Protein AF-A0ABD0NFX9-F1 (afdb_monomer)

Sequence (115 aa):
AACSSLNEYLRGPLGRYLLNVTSAAEQCSRNLCRFRGRCLRKRPDTDTYLHLSPNTHSIERQGNTLKVTGQMGEEELRRIRDEFQCQCYNGYVGDDCGQKDAGNRAALAWTTLLQ

pLDDT: mean 90.48, std 14.73, range [44.53, 98.62]

Radius of gyration: 20.01 Å; Cα contacts (8 Å, |Δi|>4): 147; chains: 1; bounding box: 48×45×58 Å

Foldseek 3Di:
DVVVVVVCCCQPDVVQQVCFQVVLQVQLCVLQQVVFFTKDFPDPPDPDGRGDDPVFWDWDDDDSDTDIDGHDDPVSSVVSVVTIWTDGDQQFDDGRSPDGDPPPPVVVVVVVVVD

Structure (mmCIF, N/CA/C/O backbone):
data_AF-A0ABD0NFX9-F1
#
_entry.id   AF-A0ABD0NFX9-F1
#
loop_
_atom_site.group_PDB
_atom_site.id
_atom_site.type_symbol
_atom_site.label_atom_id
_atom_site.label_alt_id
_atom_site.label_comp_id
_atom_site.label_asym_id
_atom_site.label_entity_id
_atom_site.label_seq_id
_atom_site.pdbx_PDB_ins_code
_atom_site.Cartn_x
_atom_site.Cartn_y
_atom_site.Cartn_z
_atom_site.occupancy
_atom_site.B_iso_or_equiv
_atom_site.auth_seq_id
_atom_site.auth_comp_id
_atom_site.auth_asym_id
_atom_site.auth_atom_id
_atom_site.pdbx_PDB_model_num
ATOM 1 N N . ALA A 1 1 ? -25.508 11.518 20.385 1.00 67.44 1 ALA A N 1
ATOM 2 C CA . ALA A 1 1 ? -25.394 10.101 19.972 1.00 67.44 1 ALA A CA 1
ATOM 3 C C . ALA A 1 1 ? -24.463 9.909 18.766 1.00 67.44 1 ALA A C 1
ATOM 5 O O . ALA A 1 1 ? -23.498 9.168 18.896 1.00 67.44 1 ALA A O 1
ATOM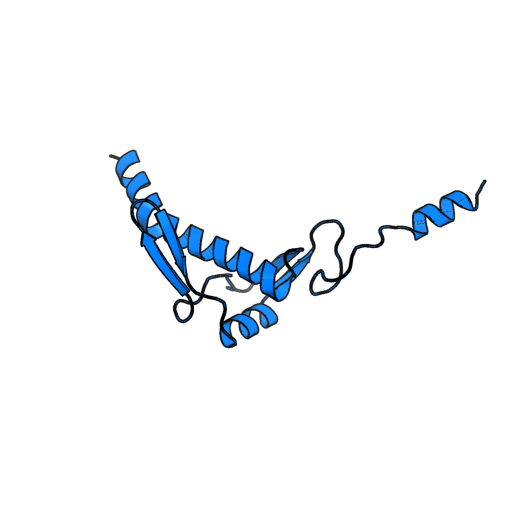 6 N N . ALA A 1 2 ? -24.669 10.609 17.640 1.00 91.38 2 ALA A N 1
ATOM 7 C CA . ALA A 1 2 ? -23.885 10.403 16.411 1.00 91.38 2 ALA A CA 1
ATOM 8 C C . ALA A 1 2 ? -22.356 10.593 16.567 1.00 91.38 2 ALA A C 1
ATOM 10 O O . ALA A 1 2 ? -21.593 9.739 16.129 1.00 91.38 2 ALA A O 1
ATOM 11 N N . CYS A 1 3 ? -21.893 11.649 17.252 1.00 95.06 3 CYS A N 1
ATOM 12 C CA . CYS A 1 3 ? -20.450 11.911 17.394 1.00 95.06 3 CYS A CA 1
ATOM 13 C C . CYS A 1 3 ? -19.697 10.855 18.222 1.00 95.06 3 CYS A C 1
ATOM 15 O O . CYS A 1 3 ? -18.560 10.531 17.896 1.00 95.06 3 CYS A O 1
ATOM 17 N N . SER A 1 4 ? -20.318 10.301 19.272 1.00 94.81 4 SER A N 1
ATOM 18 C CA . SER A 1 4 ? -19.686 9.255 20.094 1.00 94.81 4 SER A CA 1
ATOM 19 C C . SER A 1 4 ? -19.519 7.961 19.301 1.00 94.81 4 SER A C 1
ATOM 21 O O . SER A 1 4 ? -18.430 7.398 19.268 1.00 94.81 4 SER A O 1
ATOM 23 N N . SER A 1 5 ? -20.568 7.554 18.579 1.00 94.94 5 SER A N 1
ATOM 24 C CA . SER A 1 5 ? -20.532 6.377 17.705 1.00 94.94 5 SER A CA 1
ATOM 25 C C . SER A 1 5 ? -19.513 6.536 16.570 1.00 94.94 5 SER A C 1
ATOM 27 O O . SER A 1 5 ? -18.728 5.625 16.313 1.00 94.94 5 SER A O 1
ATOM 29 N N . LEU A 1 6 ? -19.440 7.719 15.947 1.00 95.06 6 LEU A N 1
ATOM 30 C CA . LEU A 1 6 ? -18.411 8.014 14.948 1.00 95.06 6 LEU A CA 1
ATOM 31 C C . LEU A 1 6 ? -16.997 7.939 15.543 1.00 95.06 6 LEU A C 1
ATOM 33 O O . LEU A 1 6 ? -16.102 7.358 14.931 1.00 95.06 6 LEU A O 1
ATOM 37 N N . ASN A 1 7 ? -16.783 8.493 16.738 1.00 93.69 7 ASN A N 1
ATOM 38 C CA . ASN A 1 7 ? -15.489 8.430 17.417 1.00 93.69 7 ASN A CA 1
ATOM 39 C C . ASN A 1 7 ? -15.084 6.982 17.750 1.00 93.69 7 ASN A C 1
ATOM 41 O O . ASN A 1 7 ? -13.921 6.622 17.576 1.00 93.69 7 ASN A O 1
ATOM 45 N N . GLU A 1 8 ? -16.020 6.135 18.176 1.00 92.75 8 GLU A N 1
ATOM 46 C CA . GLU A 1 8 ? -15.771 4.706 18.408 1.00 92.75 8 GLU A CA 1
ATOM 47 C C . GLU A 1 8 ? -15.451 3.959 17.109 1.00 92.75 8 GLU A C 1
ATOM 49 O O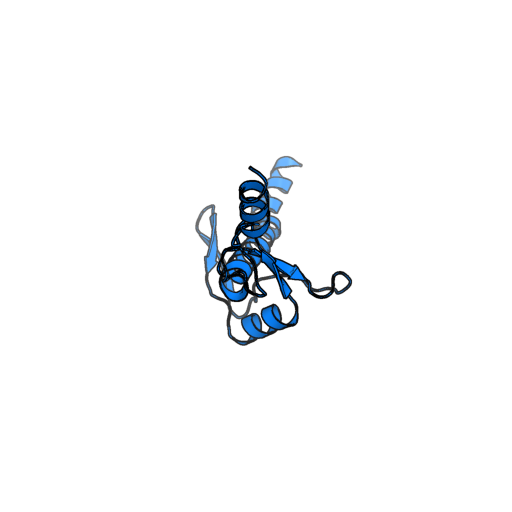 . GLU A 1 8 ? -14.511 3.163 17.077 1.00 92.75 8 GLU A O 1
ATOM 54 N N . TYR A 1 9 ? -16.157 4.260 16.016 1.00 94.56 9 TYR A N 1
ATOM 55 C CA . TYR A 1 9 ? -15.893 3.678 14.699 1.00 94.56 9 TYR A CA 1
ATOM 56 C C . TYR A 1 9 ? -14.502 4.055 14.167 1.00 94.56 9 TYR A C 1
ATOM 58 O O . TYR A 1 9 ? -13.741 3.182 13.736 1.00 94.56 9 TYR A O 1
ATOM 66 N N . LEU A 1 10 ? -14.137 5.338 14.270 1.00 92.69 10 LEU A N 1
ATOM 67 C CA . LEU A 1 10 ? -12.820 5.858 13.894 1.00 92.69 10 LEU A CA 1
ATOM 68 C C . LEU A 1 10 ? -11.708 5.246 14.742 1.00 92.69 10 LEU A C 1
ATOM 70 O O . LEU A 1 10 ? -10.683 4.832 14.208 1.00 92.69 10 LEU A O 1
ATOM 74 N N . ARG A 1 11 ? -11.902 5.155 16.060 1.00 90.50 11 ARG A N 1
ATOM 75 C CA . ARG A 1 11 ? -10.911 4.543 16.951 1.00 90.50 11 ARG A CA 1
ATOM 76 C C . ARG A 1 11 ? -10.828 3.035 16.746 1.00 90.50 11 ARG A C 1
ATOM 78 O O . ARG A 1 11 ? -9.751 2.483 16.938 1.00 90.50 11 ARG A O 1
ATOM 85 N N . GLY A 1 12 ? -11.921 2.368 16.397 1.00 91.50 12 GLY A N 1
ATOM 86 C CA . GLY A 1 12 ? -12.002 0.920 16.249 1.00 91.50 12 GLY A CA 1
ATOM 87 C C . GLY A 1 12 ? -11.733 0.446 14.816 1.00 91.50 12 GLY A C 1
ATOM 88 O O . GLY A 1 12 ? -10.583 0.478 14.369 1.00 91.50 12 GLY A O 1
ATOM 89 N N . PRO A 1 13 ? -12.752 -0.081 14.118 1.00 94.81 13 PRO A N 1
ATOM 90 C CA . PRO A 1 13 ? -12.575 -0.784 12.849 1.00 94.81 13 PRO A CA 1
ATOM 91 C C . PRO A 1 13 ? -12.032 0.107 11.726 1.00 94.81 13 PRO A C 1
ATOM 93 O O . PRO A 1 13 ? -11.130 -0.329 11.012 1.00 94.81 13 PRO A O 1
ATOM 96 N N . LEU A 1 14 ? -12.505 1.353 11.589 1.00 96.12 14 LEU A N 1
ATOM 97 C CA . LEU A 1 14 ? -12.039 2.223 10.507 1.00 96.12 14 LEU A CA 1
ATOM 98 C C . LEU A 1 14 ? -10.577 2.625 10.709 1.00 96.12 14 LEU A C 1
ATOM 100 O O . LEU A 1 14 ? -9.793 2.526 9.773 1.00 96.12 14 LEU A O 1
ATOM 104 N N . GLY A 1 15 ? -10.178 3.006 11.924 1.00 95.56 15 GLY A N 1
ATOM 105 C CA . GLY A 1 15 ? -8.784 3.349 12.218 1.00 95.56 15 GLY A CA 1
ATOM 106 C C . GLY A 1 15 ? -7.822 2.192 11.954 1.00 95.56 15 GLY A C 1
ATOM 107 O O . GLY A 1 15 ? -6.762 2.397 11.366 1.00 95.56 15 GLY A O 1
ATOM 108 N N . ARG A 1 16 ? -8.206 0.962 12.322 1.00 96.94 16 ARG A N 1
ATOM 109 C CA . ARG A 1 16 ? -7.418 -0.243 12.015 1.00 96.94 16 ARG A CA 1
ATOM 110 C C . ARG A 1 16 ? -7.305 -0.487 10.514 1.00 96.94 16 ARG A C 1
ATOM 112 O O . ARG A 1 16 ? -6.218 -0.801 10.042 1.00 96.94 16 ARG A O 1
ATOM 119 N N . TYR A 1 17 ? -8.397 -0.326 9.770 1.00 97.38 17 TYR A N 1
ATOM 120 C CA . TYR A 1 17 ? -8.385 -0.502 8.320 1.00 97.38 17 TYR A CA 1
ATOM 121 C C . TYR A 1 17 ? -7.556 0.574 7.612 1.00 97.38 17 TYR A C 1
ATOM 123 O O . TYR A 1 17 ? -6.744 0.246 6.753 1.00 97.38 17 TYR A O 1
ATOM 131 N N . LEU A 1 18 ? -7.694 1.842 8.012 1.00 97.31 18 LEU A N 1
ATOM 132 C CA . LEU A 1 18 ? -6.879 2.935 7.483 1.00 97.31 18 LEU A CA 1
ATOM 133 C C . LEU A 1 18 ? -5.394 2.661 7.703 1.00 97.31 18 LEU A C 1
ATOM 135 O O . LEU A 1 18 ? -4.610 2.819 6.777 1.00 97.31 18 LEU A O 1
ATOM 139 N N . LEU A 1 19 ? -5.020 2.197 8.896 1.00 97.31 19 LEU A N 1
ATOM 140 C CA . LEU A 1 19 ? -3.635 1.865 9.201 1.00 97.31 19 LEU A CA 1
ATOM 141 C C . LEU A 1 19 ? -3.136 0.633 8.422 1.00 97.31 19 LEU A C 1
ATOM 143 O O . LEU A 1 19 ? -1.995 0.620 7.977 1.00 97.31 19 LEU A O 1
ATOM 147 N N . ASN A 1 20 ? -3.993 -0.368 8.200 1.00 98.06 20 ASN A N 1
ATOM 148 C CA . ASN A 1 20 ? -3.692 -1.505 7.329 1.00 98.06 20 ASN A CA 1
ATOM 149 C C . ASN A 1 20 ? -3.325 -1.020 5.912 1.00 98.06 20 ASN A C 1
ATOM 151 O O . ASN A 1 20 ? -2.217 -1.263 5.434 1.00 98.06 20 ASN A O 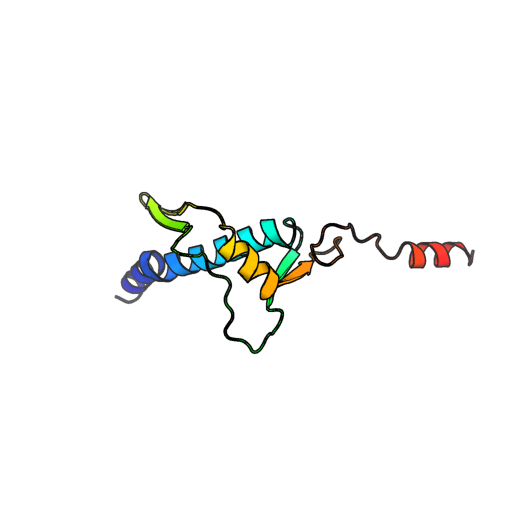1
ATOM 155 N N . VAL A 1 21 ? -4.216 -0.270 5.260 1.00 97.75 21 VAL A N 1
ATOM 156 C CA . VAL A 1 21 ? -4.005 0.135 3.862 1.00 97.75 21 VAL A CA 1
ATOM 157 C C . VAL A 1 21 ? -2.858 1.133 3.696 1.00 97.75 21 VAL A C 1
ATOM 159 O O . VAL A 1 21 ? -2.116 1.050 2.717 1.00 97.75 21 VAL A O 1
ATOM 162 N N . THR A 1 22 ? -2.664 2.063 4.639 1.00 98.25 22 THR A N 1
ATOM 163 C CA . THR A 1 22 ? -1.580 3.053 4.542 1.00 98.25 22 THR A CA 1
ATOM 164 C C . THR A 1 22 ? -0.215 2.417 4.765 1.00 98.25 22 THR A C 1
ATOM 166 O O . T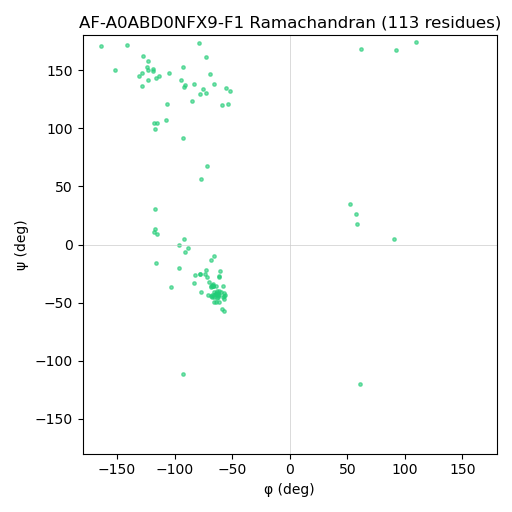HR A 1 22 ? 0.699 2.672 3.981 1.00 98.25 22 THR A O 1
ATOM 169 N N . SER A 1 23 ? -0.073 1.539 5.762 1.00 98.25 23 SER A N 1
ATOM 170 C CA . SER A 1 23 ? 1.179 0.815 5.995 1.00 98.25 23 SER A CA 1
ATOM 171 C C . SER A 1 23 ? 1.491 -0.176 4.871 1.00 98.25 23 SER A C 1
ATOM 173 O O . SER A 1 23 ? 2.656 -0.319 4.501 1.00 98.25 23 SER A O 1
ATOM 175 N N . ALA A 1 24 ? 0.485 -0.820 4.270 1.00 98.19 24 ALA A N 1
ATOM 176 C CA . ALA A 1 24 ? 0.693 -1.669 3.096 1.00 98.19 24 ALA A CA 1
ATOM 177 C C . ALA A 1 24 ? 1.188 -0.859 1.884 1.00 98.19 24 ALA A C 1
ATOM 179 O O . ALA A 1 24 ? 2.130 -1.271 1.203 1.00 98.19 24 ALA A O 1
ATOM 180 N N . ALA A 1 25 ? 0.611 0.325 1.644 1.00 98.38 25 ALA A N 1
ATOM 181 C CA . ALA A 1 25 ? 1.050 1.245 0.593 1.00 98.38 25 ALA A CA 1
ATOM 182 C C . ALA A 1 25 ? 2.489 1.736 0.795 1.00 98.38 25 ALA A C 1
ATOM 184 O O . ALA A 1 25 ? 3.278 1.739 -0.154 1.00 98.38 25 ALA A O 1
ATOM 185 N N . GLU A 1 26 ? 2.847 2.095 2.027 1.00 98.50 26 GLU A N 1
ATOM 186 C CA . GLU A 1 26 ? 4.208 2.489 2.391 1.00 98.50 26 GLU A CA 1
ATOM 187 C C . GLU A 1 26 ? 5.206 1.348 2.151 1.00 98.50 26 GLU A C 1
ATOM 189 O O . GLU A 1 26 ? 6.224 1.538 1.480 1.00 98.50 26 GLU A O 1
ATOM 194 N N . GLN A 1 27 ? 4.901 0.142 2.637 1.00 98.25 27 GLN A N 1
ATOM 195 C CA . GLN A 1 27 ? 5.775 -1.016 2.463 1.00 98.25 27 GLN A CA 1
ATOM 196 C C . GLN A 1 27 ? 5.887 -1.453 0.999 1.00 98.25 27 GLN A C 1
ATOM 198 O O . GLN A 1 27 ? 6.973 -1.831 0.563 1.00 98.25 27 GLN A O 1
ATOM 203 N N . CYS A 1 28 ? 4.824 -1.351 0.204 1.00 98.44 28 CYS A N 1
ATOM 204 C CA . CYS A 1 28 ? 4.914 -1.615 -1.230 1.00 98.44 28 CYS A CA 1
ATOM 205 C C . CYS A 1 28 ? 5.798 -0.579 -1.936 1.00 98.44 28 CYS A C 1
ATOM 207 O O . CYS A 1 28 ? 6.691 -0.944 -2.699 1.00 98.44 28 CYS A O 1
ATOM 209 N N . SER A 1 29 ? 5.622 0.711 -1.622 1.00 98.62 29 SER A N 1
ATOM 210 C CA . SER A 1 29 ? 6.487 1.776 -2.143 1.00 98.62 29 SER A CA 1
ATOM 211 C C . SER A 1 29 ? 7.955 1.518 -1.801 1.00 98.62 29 SER A C 1
ATOM 213 O O . SER A 1 29 ? 8.813 1.625 -2.677 1.00 98.62 29 SER A O 1
ATOM 215 N N . ARG A 1 30 ? 8.250 1.102 -0.563 1.00 98.19 30 ARG A N 1
ATOM 216 C CA . ARG A 1 30 ? 9.596 0.713 -0.120 1.00 98.19 30 ARG A CA 1
ATOM 217 C C . ARG A 1 30 ? 10.175 -0.434 -0.942 1.00 98.19 30 ARG A C 1
ATOM 219 O O . ARG A 1 30 ? 11.289 -0.316 -1.447 1.00 98.19 30 ARG A O 1
ATOM 226 N N . ASN A 1 31 ? 9.445 -1.546 -1.010 1.00 97.88 31 ASN A N 1
ATOM 227 C CA . ASN A 1 31 ? 9.962 -2.826 -1.491 1.00 97.88 31 ASN A CA 1
ATOM 228 C C . ASN A 1 31 ? 9.942 -2.954 -3.018 1.00 97.88 31 ASN A C 1
ATOM 230 O O . ASN A 1 31 ? 10.822 -3.608 -3.573 1.00 97.88 31 ASN A O 1
ATOM 234 N N . LEU A 1 32 ? 8.960 -2.346 -3.691 1.00 98.12 32 LEU A N 1
ATOM 235 C CA . LEU A 1 32 ? 8.787 -2.445 -5.142 1.00 98.12 32 LEU A CA 1
ATOM 236 C C . LEU A 1 32 ? 9.257 -1.184 -5.874 1.00 98.12 32 LEU A C 1
ATOM 238 O O . LEU A 1 32 ? 9.834 -1.292 -6.946 1.00 98.12 32 LEU A O 1
ATOM 242 N N . CYS A 1 33 ? 9.045 -0.004 -5.283 1.00 98.56 33 CYS A N 1
ATOM 243 C CA . CYS A 1 33 ? 9.267 1.284 -5.953 1.00 98.56 33 CYS A CA 1
ATOM 244 C C . CYS A 1 33 ? 10.361 2.143 -5.304 1.00 98.56 33 CYS A C 1
ATOM 246 O O . CYS A 1 33 ? 10.438 3.345 -5.563 1.00 98.56 33 CYS A O 1
ATOM 248 N N . ARG A 1 34 ? 11.172 1.564 -4.405 1.00 98.12 34 ARG A N 1
ATOM 249 C CA . ARG A 1 34 ? 12.324 2.201 -3.735 1.00 98.12 34 ARG A CA 1
ATOM 250 C C . ARG A 1 34 ? 12.004 3.542 -3.055 1.00 98.12 34 ARG A C 1
ATOM 252 O O . ARG A 1 34 ? 12.837 4.447 -3.068 1.00 98.12 34 ARG A O 1
ATOM 259 N N . PHE A 1 35 ? 10.800 3.688 -2.499 1.00 98.31 35 PHE A N 1
ATOM 260 C CA . PHE A 1 35 ? 10.250 4.944 -1.955 1.00 98.31 35 PHE A CA 1
ATOM 261 C C . PHE A 1 35 ? 10.157 6.109 -2.958 1.00 98.31 35 PHE A C 1
ATOM 263 O O . PHE A 1 35 ? 10.025 7.273 -2.582 1.00 98.31 35 PHE A O 1
ATOM 270 N N . ARG A 1 36 ? 10.226 5.808 -4.253 1.00 98.62 36 ARG A N 1
ATOM 271 C CA . ARG A 1 36 ? 10.266 6.769 -5.365 1.00 98.62 36 ARG A CA 1
ATOM 272 C C . ARG A 1 36 ? 9.073 6.629 -6.303 1.00 98.62 36 ARG A C 1
ATOM 274 O O . ARG A 1 36 ? 9.046 7.232 -7.370 1.00 98.62 36 ARG A O 1
ATOM 281 N N . GLY A 1 37 ? 8.076 5.855 -5.898 1.00 98.44 37 GLY A N 1
ATOM 282 C CA . GLY A 1 37 ? 6.824 5.688 -6.613 1.00 98.44 37 GLY A CA 1
ATOM 283 C C . GLY A 1 37 ? 5.752 5.079 -5.727 1.00 98.44 37 GLY A C 1
ATOM 284 O O . GLY A 1 37 ? 6.024 4.616 -4.616 1.00 98.44 37 GLY A O 1
ATOM 285 N N . ARG A 1 38 ? 4.524 5.074 -6.236 1.00 98.19 38 ARG A N 1
ATOM 286 C CA . ARG A 1 38 ? 3.383 4.395 -5.618 1.00 98.19 38 ARG A CA 1
ATOM 287 C C . ARG A 1 38 ? 3.055 3.116 -6.376 1.00 98.19 38 ARG A C 1
ATOM 289 O O . ARG A 1 38 ? 3.212 3.063 -7.592 1.00 98.19 38 ARG A O 1
ATOM 296 N N . CYS A 1 39 ? 2.568 2.111 -5.661 1.00 98.25 39 CYS A N 1
ATOM 297 C CA . CYS A 1 39 ? 2.109 0.874 -6.276 1.00 98.25 39 CYS A CA 1
ATOM 298 C C . CYS A 1 39 ? 0.719 1.059 -6.893 1.00 98.25 39 CYS A C 1
ATOM 300 O O . CYS A 1 39 ? -0.205 1.539 -6.238 1.00 98.25 39 CYS A O 1
ATOM 302 N N . LEU A 1 40 ? 0.579 0.656 -8.151 1.00 96.81 40 LEU A N 1
ATOM 303 C CA . LEU A 1 40 ? -0.665 0.621 -8.910 1.00 96.81 40 LEU A CA 1
ATOM 304 C C . LEU A 1 40 ? -0.979 -0.834 -9.260 1.00 96.81 40 LEU A C 1
ATOM 306 O O . LEU A 1 40 ? -0.068 -1.598 -9.570 1.00 96.81 40 LEU A O 1
ATOM 310 N N . ARG A 1 41 ? -2.258 -1.221 -9.251 1.00 97.31 41 ARG A N 1
ATOM 311 C CA . ARG A 1 41 ? -2.676 -2.516 -9.804 1.00 97.31 41 ARG A CA 1
ATOM 312 C C . ARG A 1 41 ? -2.217 -2.634 -11.257 1.00 97.31 41 ARG A C 1
ATOM 314 O O . ARG A 1 41 ? -2.457 -1.717 -12.040 1.00 97.31 41 ARG A O 1
ATOM 321 N N . LYS A 1 42 ? -1.642 -3.778 -11.635 1.00 96.75 42 LYS A N 1
ATOM 322 C CA . LYS A 1 42 ? -1.357 -4.080 -13.050 1.00 96.75 42 LYS A CA 1
ATOM 323 C C . LYS A 1 42 ? -2.633 -4.249 -13.867 1.00 96.75 42 LYS A C 1
ATOM 325 O O . LYS A 1 42 ? -2.678 -3.878 -15.033 1.00 96.75 42 LYS A O 1
ATOM 330 N N . ARG A 1 43 ? -3.670 -4.825 -13.253 1.00 96.06 43 ARG A N 1
ATOM 331 C CA . ARG A 1 43 ? -4.995 -5.008 -13.855 1.00 96.06 43 ARG A CA 1
ATOM 332 C C . ARG A 1 43 ? -6.009 -4.168 -13.072 1.00 96.06 43 ARG A C 1
ATOM 334 O O . ARG A 1 43 ? -6.346 -4.536 -11.950 1.00 96.06 43 ARG A O 1
ATOM 341 N N . PRO A 1 44 ? -6.466 -3.024 -13.607 1.00 91.50 44 PRO A N 1
ATO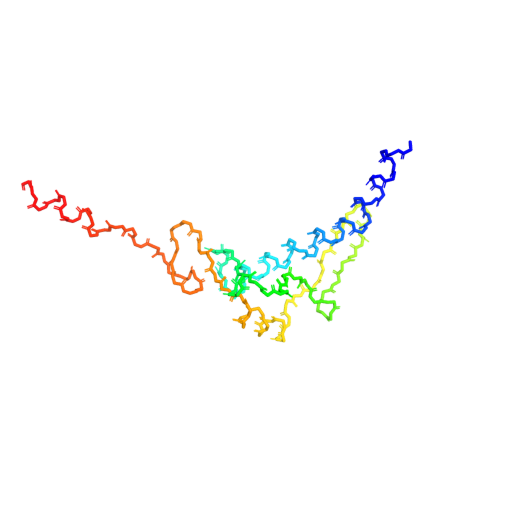M 342 C CA . PRO A 1 44 ? -7.383 -2.133 -12.892 1.00 91.50 44 PRO A CA 1
ATOM 343 C C . PRO A 1 44 ? -8.734 -2.770 -12.546 1.00 91.50 44 PRO A C 1
ATOM 345 O O . PRO A 1 44 ? -9.332 -2.399 -11.537 1.00 91.50 44 PRO A O 1
ATOM 348 N N . ASP A 1 45 ? -9.176 -3.743 -13.344 1.00 92.88 45 ASP A N 1
ATOM 349 C CA . ASP A 1 45 ? -10.504 -4.360 -13.232 1.00 92.88 45 ASP A CA 1
ATOM 350 C C . ASP A 1 45 ? -10.535 -5.606 -12.330 1.00 92.88 45 ASP A C 1
ATOM 352 O O . ASP A 1 45 ? -11.566 -6.266 -12.222 1.00 92.88 45 ASP A O 1
ATOM 356 N N . THR A 1 46 ? -9.421 -5.961 -11.674 1.00 92.88 46 THR A N 1
ATOM 357 C CA . THR A 1 46 ? -9.380 -7.097 -10.738 1.00 92.88 46 THR A CA 1
ATOM 358 C C . THR A 1 46 ? -9.650 -6.672 -9.302 1.00 92.88 46 THR A C 1
ATOM 360 O O . THR A 1 46 ? -9.316 -5.557 -8.886 1.00 92.88 46 THR A O 1
ATOM 363 N N . ASP A 1 47 ? -10.183 -7.606 -8.514 1.00 92.94 47 ASP A N 1
ATOM 364 C CA . ASP A 1 47 ? -10.432 -7.454 -7.076 1.00 92.94 47 ASP A CA 1
ATOM 365 C C . ASP A 1 47 ? -9.138 -7.605 -6.251 1.00 92.94 47 ASP A C 1
ATOM 367 O O . ASP A 1 47 ? -8.968 -8.479 -5.404 1.00 92.94 47 ASP A O 1
ATOM 371 N N . THR A 1 48 ? -8.158 -6.772 -6.583 1.00 93.88 48 THR A N 1
ATOM 372 C CA . THR A 1 48 ? -6.825 -6.768 -5.990 1.00 93.88 48 THR A CA 1
ATOM 373 C C . THR A 1 48 ? -6.690 -5.557 -5.075 1.00 93.88 48 THR A C 1
ATOM 375 O O . THR A 1 48 ? -6.764 -4.418 -5.532 1.00 93.88 48 THR A O 1
ATOM 378 N N . TYR A 1 49 ? -6.414 -5.775 -3.792 1.00 93.81 49 TY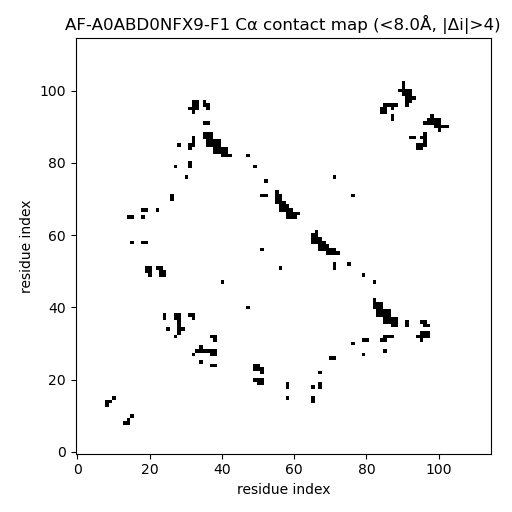R A N 1
ATOM 379 C CA . TYR A 1 49 ? -6.179 -4.689 -2.840 1.00 93.81 49 TYR A CA 1
ATOM 380 C C . TYR A 1 49 ? -4.822 -4.816 -2.177 1.00 93.81 49 TYR A C 1
ATOM 382 O O . TYR A 1 49 ? -4.301 -5.911 -1.974 1.00 93.81 49 TYR A O 1
ATOM 390 N N . LEU A 1 50 ? -4.266 -3.661 -1.824 1.00 95.56 50 LEU A N 1
ATOM 391 C CA . LEU A 1 50 ? -3.008 -3.576 -1.111 1.00 95.56 50 LEU A CA 1
ATOM 392 C C . LEU A 1 50 ? -3.286 -3.511 0.392 1.00 95.56 50 LEU A C 1
ATOM 394 O O . LEU A 1 50 ? -3.513 -2.436 0.947 1.00 95.56 50 LEU A O 1
ATOM 398 N N . HIS A 1 51 ? -3.315 -4.682 1.022 1.00 96.38 51 HIS A N 1
ATOM 399 C CA . HIS A 1 51 ? -3.508 -4.871 2.460 1.00 96.38 51 HIS A CA 1
ATOM 400 C C . HIS A 1 51 ? -2.283 -5.569 3.054 1.00 96.38 51 HIS A C 1
ATOM 402 O O . HIS A 1 51 ? -1.628 -6.351 2.370 1.00 96.38 51 HIS A O 1
ATOM 408 N N . LEU A 1 52 ? -2.006 -5.309 4.328 1.00 96.94 52 LEU A N 1
ATOM 409 C CA . LEU A 1 52 ? -1.064 -6.075 5.131 1.00 96.94 52 LEU A CA 1
ATOM 410 C C . LEU A 1 52 ? -1.585 -7.496 5.326 1.00 96.94 52 LEU A C 1
ATOM 412 O O . LEU A 1 52 ? -2.764 -7.700 5.641 1.00 96.94 52 LEU A O 1
ATOM 416 N N . SER A 1 53 ? -0.692 -8.473 5.219 1.00 96.12 53 SER A N 1
ATOM 417 C CA . SER A 1 53 ? -1.015 -9.849 5.580 1.00 96.12 53 SER A CA 1
ATOM 418 C C . SER A 1 53 ? -1.111 -10.024 7.107 1.00 96.12 53 SER A C 1
ATOM 420 O O . SER A 1 53 ? -0.179 -9.649 7.825 1.00 96.12 53 SER A O 1
ATOM 422 N N . PRO A 1 54 ? -2.186 -10.647 7.631 1.00 95.50 54 PRO A N 1
ATOM 423 C CA . PRO A 1 54 ? -2.319 -10.943 9.060 1.00 95.50 54 PRO A CA 1
ATOM 424 C C . PRO A 1 54 ? -1.322 -12.007 9.548 1.00 95.50 54 PRO A C 1
ATOM 426 O O . PRO A 1 54 ? -1.146 -12.170 10.751 1.00 95.50 54 PRO A O 1
ATOM 429 N N . ASN A 1 55 ? -0.661 -12.726 8.633 1.00 96.00 55 ASN A N 1
ATOM 430 C CA . ASN A 1 55 ? 0.359 -13.720 8.978 1.00 96.00 55 ASN A CA 1
ATOM 431 C C . ASN A 1 55 ? 1.705 -13.071 9.330 1.00 96.00 55 ASN A C 1
ATOM 433 O O . ASN A 1 55 ? 2.519 -13.670 10.027 1.00 96.00 55 ASN A O 1
ATOM 437 N N . THR A 1 56 ? 1.960 -11.868 8.811 1.00 97.50 56 THR A N 1
ATOM 438 C CA . THR A 1 56 ? 3.249 -11.167 8.917 1.00 97.50 56 THR A CA 1
ATOM 439 C C . THR A 1 56 ? 3.149 -9.866 9.705 1.00 97.50 56 THR A C 1
ATOM 441 O O . THR A 1 56 ? 4.177 -9.349 10.143 1.00 97.50 56 THR A O 1
ATOM 444 N N . HIS A 1 57 ? 1.933 -9.351 9.913 1.00 98.00 57 HIS A N 1
ATOM 445 C CA . HIS A 1 57 ? 1.683 -8.081 10.583 1.00 98.00 57 HIS A CA 1
ATOM 446 C C . HIS A 1 57 ? 0.672 -8.202 11.719 1.00 98.00 57 HIS A C 1
ATOM 448 O O . HIS A 1 57 ? -0.300 -8.950 11.638 1.00 98.00 57 HIS A O 1
ATOM 454 N N . SER A 1 58 ? 0.862 -7.372 12.743 1.00 97.31 58 SER A N 1
ATOM 455 C CA . SER A 1 58 ? -0.116 -7.145 13.807 1.00 97.31 58 SER A CA 1
ATOM 456 C C . SER A 1 58 ? -0.459 -5.660 13.891 1.00 97.31 58 SER A C 1
ATOM 458 O O . SER A 1 58 ? 0.412 -4.801 13.731 1.00 97.31 58 SER A O 1
ATOM 460 N N . ILE A 1 59 ? -1.735 -5.350 14.136 1.00 96.88 59 ILE A N 1
ATOM 461 C CA . ILE A 1 59 ? -2.215 -3.987 14.389 1.00 96.88 59 ILE A CA 1
ATOM 462 C C . ILE A 1 59 ? -2.797 -3.930 15.795 1.00 96.88 59 ILE A C 1
ATOM 464 O O . ILE A 1 59 ? -3.924 -4.367 16.046 1.00 96.88 59 ILE A O 1
ATOM 468 N N . GLU A 1 60 ? -2.045 -3.330 16.707 1.00 95.00 60 GLU A N 1
ATOM 469 C CA . GLU A 1 60 ? -2.364 -3.321 18.130 1.00 95.00 60 GLU A CA 1
ATOM 470 C C . GLU A 1 60 ? -2.581 -1.910 18.653 1.00 95.00 60 GLU A C 1
ATOM 472 O O . GLU A 1 60 ? -1.998 -0.930 18.183 1.00 95.00 60 GLU A O 1
ATOM 477 N N . ARG A 1 61 ? -3.443 -1.801 19.664 1.00 91.94 61 ARG A N 1
ATOM 478 C CA . ARG A 1 61 ? -3.634 -0.552 20.390 1.00 91.94 61 ARG A CA 1
ATOM 479 C C . ARG A 1 61 ? -2.583 -0.445 21.487 1.00 91.94 61 ARG A C 1
ATOM 481 O O . ARG A 1 61 ? -2.536 -1.286 22.376 1.00 91.94 61 ARG A O 1
ATOM 488 N N . GLN A 1 62 ? -1.819 0.638 21.463 1.00 90.88 62 GLN A N 1
ATOM 489 C CA . GLN A 1 62 ? -0.893 1.023 22.523 1.00 90.88 62 GLN A CA 1
ATOM 490 C C . GLN A 1 62 ? -1.364 2.360 23.103 1.00 90.88 62 GLN A C 1
ATOM 492 O O . GLN A 1 62 ? -1.188 3.423 22.506 1.00 90.88 62 GLN A O 1
ATOM 497 N N . GLY A 1 63 ? -2.061 2.293 24.241 1.00 87.69 63 GLY A N 1
ATOM 498 C CA . GLY A 1 63 ? -2.754 3.445 24.821 1.00 87.69 63 GLY A CA 1
ATOM 499 C C . GLY A 1 63 ? -3.825 3.995 23.874 1.00 87.69 63 GLY A C 1
ATOM 500 O O . GLY A 1 63 ? -4.749 3.285 23.477 1.00 87.69 63 GLY A O 1
ATOM 501 N N . ASN A 1 64 ? -3.690 5.261 23.476 1.00 85.00 64 ASN A N 1
ATOM 502 C CA . ASN A 1 64 ? -4.625 5.911 22.553 1.00 85.00 64 ASN A CA 1
ATOM 503 C C . ASN A 1 64 ? -4.267 5.743 21.068 1.00 85.00 64 ASN A C 1
ATOM 505 O O . ASN A 1 64 ? -5.055 6.158 20.218 1.00 85.00 64 ASN A O 1
ATOM 509 N N . THR A 1 65 ? -3.144 5.099 20.743 1.00 89.19 65 THR A N 1
ATOM 510 C CA . THR A 1 65 ? -2.615 5.027 19.374 1.00 89.19 65 THR A CA 1
ATOM 511 C C . THR A 1 65 ? -2.670 3.597 18.841 1.00 89.19 65 THR A C 1
ATOM 513 O O . THR A 1 65 ? -2.510 2.636 19.593 1.00 89.19 65 THR A O 1
ATOM 516 N N . LEU A 1 66 ? -2.923 3.440 17.542 1.00 94.38 66 LEU A N 1
ATOM 517 C CA . LEU A 1 66 ? -2.772 2.162 16.845 1.00 94.38 66 LEU A CA 1
ATOM 518 C C . LEU A 1 66 ? -1.354 2.064 16.283 1.00 94.38 66 LEU A C 1
ATOM 520 O O . LEU A 1 66 ? -0.844 3.037 15.729 1.00 94.38 66 LEU A O 1
ATOM 524 N N . LYS A 1 67 ? -0.728 0.898 16.416 1.00 95.38 67 LYS A N 1
ATOM 525 C CA . LYS A 1 67 ? 0.623 0.634 15.926 1.00 95.38 67 LYS A CA 1
ATOM 526 C C . LYS A 1 67 ? 0.629 -0.629 15.079 1.00 95.38 67 LYS A C 1
ATOM 528 O O . LYS A 1 67 ? 0.039 -1.631 15.472 1.00 95.38 67 LYS A O 1
ATOM 533 N N . VAL A 1 68 ? 1.324 -0.566 13.946 1.00 97.50 68 VAL A N 1
ATOM 534 C CA . VAL A 1 68 ? 1.647 -1.742 13.135 1.00 97.50 68 VAL A CA 1
ATOM 535 C C . VAL A 1 68 ? 3.001 -2.289 13.564 1.00 97.50 68 VAL A C 1
ATOM 537 O O . VAL A 1 68 ? 3.956 -1.531 13.749 1.00 97.50 68 VAL A O 1
ATOM 540 N N . THR A 1 69 ? 3.087 -3.603 13.703 1.00 97.12 69 THR A N 1
ATOM 541 C CA . THR A 1 69 ? 4.344 -4.351 13.781 1.00 97.12 69 THR A CA 1
ATOM 542 C C . THR A 1 69 ? 4.369 -5.398 12.674 1.00 97.12 69 THR A C 1
ATOM 544 O O . THR A 1 69 ? 3.320 -5.780 12.157 1.00 97.12 69 THR A O 1
ATOM 547 N N . GLY A 1 70 ? 5.566 -5.845 12.297 1.00 96.25 70 GLY A N 1
ATOM 548 C CA . GLY A 1 70 ? 5.752 -6.786 11.195 1.00 96.25 70 GLY A CA 1
ATOM 549 C C . GLY A 1 70 ? 6.411 -6.162 9.971 1.00 96.25 70 GLY A C 1
ATOM 550 O O . GLY A 1 70 ? 6.711 -4.967 9.941 1.00 96.25 70 GLY A O 1
ATOM 551 N N . GLN A 1 71 ? 6.696 -7.013 8.995 1.00 96.00 71 GLN A N 1
ATOM 552 C CA . GLN A 1 71 ? 7.284 -6.648 7.709 1.00 96.00 71 GLN A CA 1
ATOM 553 C C . GLN A 1 71 ? 6.832 -7.668 6.664 1.00 96.00 71 GLN A C 1
ATOM 555 O O . GLN A 1 71 ? 6.608 -8.832 7.002 1.00 96.00 71 GLN A O 1
ATOM 560 N N . MET A 1 72 ? 6.720 -7.239 5.406 1.00 95.75 72 MET A N 1
ATOM 561 C CA . MET A 1 72 ? 6.326 -8.118 4.302 1.00 95.75 72 MET A CA 1
ATOM 562 C C . MET A 1 72 ? 7.206 -9.372 4.222 1.00 95.75 72 MET A C 1
ATOM 564 O O . MET A 1 72 ? 8.422 -9.285 4.049 1.00 95.75 72 MET A O 1
ATOM 568 N N . GLY A 1 73 ? 6.570 -10.539 4.331 1.00 95.94 73 GLY A N 1
ATOM 569 C CA . GLY A 1 73 ? 7.220 -11.835 4.135 1.00 95.94 73 GLY A CA 1
ATOM 570 C C . GLY A 1 73 ? 7.395 -12.176 2.653 1.00 95.94 73 GLY A C 1
ATOM 571 O O . GLY A 1 73 ? 6.860 -11.502 1.778 1.00 95.94 73 GLY A O 1
ATOM 572 N N . GLU A 1 74 ? 8.102 -13.266 2.357 1.00 95.88 74 GLU A N 1
ATOM 573 C CA . GLU A 1 74 ? 8.405 -13.686 0.977 1.00 95.88 74 GLU A CA 1
ATOM 574 C C . GLU A 1 74 ? 7.161 -13.892 0.099 1.00 95.88 74 GLU A C 1
ATOM 576 O O . GLU A 1 74 ? 7.142 -13.479 -1.058 1.00 95.88 74 GLU A O 1
ATOM 581 N N . GLU A 1 75 ? 6.106 -14.508 0.635 1.00 94.81 75 GLU A N 1
ATOM 582 C CA . GLU A 1 75 ? 4.855 -14.733 -0.102 1.00 94.81 75 GLU A CA 1
ATOM 583 C C . GLU A 1 75 ? 4.149 -13.413 -0.439 1.00 94.81 75 GLU A C 1
ATOM 585 O O . GLU A 1 75 ? 3.725 -13.194 -1.573 1.00 94.81 75 GLU A O 1
ATOM 590 N N . GLU A 1 76 ? 4.093 -12.498 0.529 1.00 95.19 76 GLU A N 1
ATOM 591 C CA . GLU A 1 76 ? 3.515 -11.165 0.361 1.00 95.19 76 GLU A CA 1
ATOM 592 C C . GLU A 1 76 ? 4.318 -10.353 -0.664 1.00 95.19 76 GLU A C 1
ATOM 594 O O . GLU A 1 76 ? 3.738 -9.754 -1.569 1.00 95.19 76 GLU A O 1
ATOM 599 N N . LEU A 1 77 ? 5.654 -10.421 -0.603 1.00 96.94 77 LEU A N 1
ATOM 600 C CA . LEU A 1 77 ? 6.551 -9.805 -1.582 1.00 96.94 77 LEU A CA 1
ATOM 601 C C . LEU A 1 77 ? 6.355 -10.366 -2.997 1.00 96.94 77 LEU A C 1
ATOM 603 O O . LEU A 1 77 ? 6.393 -9.607 -3.966 1.00 96.94 77 LEU A O 1
ATOM 607 N N . ARG A 1 78 ? 6.152 -11.680 -3.145 1.00 96.75 78 ARG A N 1
ATOM 608 C CA . ARG A 1 78 ? 5.837 -12.294 -4.447 1.00 96.75 78 ARG A CA 1
ATOM 609 C C . ARG A 1 78 ? 4.503 -11.786 -4.975 1.00 96.75 78 ARG A C 1
ATOM 611 O O . ARG A 1 78 ? 4.457 -11.272 -6.088 1.00 96.75 78 ARG A O 1
ATOM 618 N N . ARG A 1 79 ? 3.457 -11.814 -4.147 1.00 95.38 79 ARG A N 1
ATOM 619 C CA . ARG A 1 79 ? 2.126 -11.339 -4.533 1.00 95.38 79 ARG A CA 1
ATOM 620 C C . ARG A 1 79 ? 2.142 -9.881 -4.989 1.00 95.38 79 ARG A C 1
ATOM 622 O O . ARG A 1 79 ? 1.594 -9.577 -6.047 1.00 95.38 79 ARG A O 1
ATOM 629 N N . ILE A 1 80 ? 2.799 -8.979 -4.250 1.00 95.81 80 ILE A N 1
ATOM 630 C CA . ILE A 1 80 ? 2.849 -7.570 -4.672 1.00 95.81 80 ILE A CA 1
ATOM 631 C C . ILE A 1 80 ? 3.605 -7.391 -5.995 1.00 95.81 80 ILE A C 1
ATOM 633 O O . ILE A 1 80 ? 3.193 -6.572 -6.81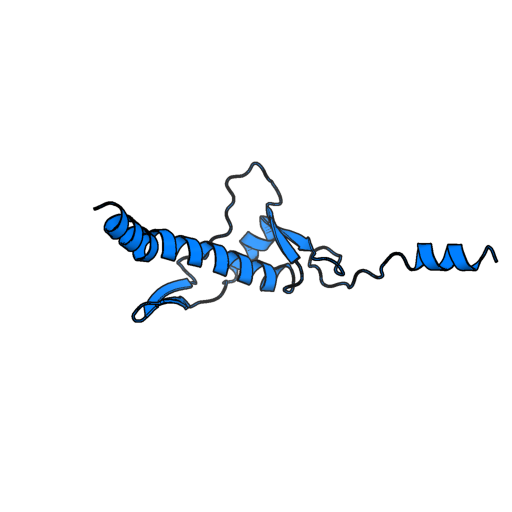0 1.00 95.81 80 ILE A O 1
ATOM 637 N N . ARG A 1 81 ? 4.670 -8.169 -6.248 1.00 96.88 81 ARG A N 1
ATOM 638 C CA . ARG A 1 81 ? 5.408 -8.127 -7.525 1.00 96.88 81 ARG A CA 1
ATOM 639 C C . ARG A 1 81 ? 4.561 -8.633 -8.685 1.00 96.88 81 ARG A C 1
ATOM 641 O O . ARG A 1 81 ? 4.693 -8.119 -9.795 1.00 96.88 81 ARG A O 1
ATOM 648 N N . ASP A 1 82 ? 3.698 -9.611 -8.443 1.00 96.75 82 ASP A N 1
ATOM 649 C CA . ASP A 1 82 ? 2.844 -10.193 -9.475 1.00 96.75 82 ASP A CA 1
ATOM 650 C C . ASP A 1 82 ? 1.656 -9.284 -9.806 1.00 96.75 82 ASP A C 1
ATOM 652 O O . ASP A 1 82 ? 1.354 -9.078 -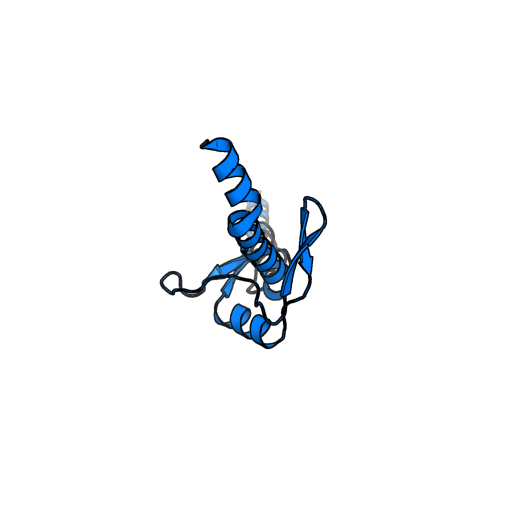10.984 1.00 96.75 82 ASP A O 1
ATOM 656 N N . GLU A 1 83 ? 1.037 -8.676 -8.793 1.00 97.00 83 GLU A N 1
ATOM 657 C CA . GLU A 1 83 ? -0.236 -7.957 -8.917 1.00 97.00 83 GLU A CA 1
ATOM 658 C C . GLU A 1 83 ? -0.093 -6.432 -9.100 1.00 97.00 83 GLU A C 1
ATOM 660 O O . GLU A 1 83 ? -1.012 -5.787 -9.622 1.00 97.00 83 GLU A O 1
ATOM 665 N N . PHE A 1 84 ? 1.051 -5.844 -8.726 1.00 98.12 84 PHE A N 1
ATOM 666 C CA . PHE A 1 84 ? 1.276 -4.394 -8.752 1.00 98.12 84 PHE A CA 1
ATOM 667 C C . PHE A 1 84 ? 2.497 -3.985 -9.585 1.00 98.12 84 PHE A C 1
ATOM 669 O O . PHE A 1 84 ? 3.455 -4.734 -9.756 1.00 98.12 84 PHE A O 1
ATOM 676 N N . GLN A 1 85 ? 2.453 -2.764 -10.109 1.00 98.06 85 GLN A N 1
ATOM 677 C CA . GLN A 1 85 ? 3.550 -2.082 -10.795 1.00 98.06 85 GLN A CA 1
ATOM 678 C C . GLN A 1 85 ? 3.782 -0.705 -10.177 1.00 98.06 85 GLN A C 1
ATOM 680 O O . GLN A 1 85 ? 2.900 -0.157 -9.511 1.00 98.06 85 GLN A O 1
ATOM 685 N N . CYS A 1 86 ? 4.945 -0.113 -10.426 1.00 98.56 86 CYS A N 1
ATOM 686 C CA . CYS A 1 86 ? 5.230 1.227 -9.944 1.00 98.56 86 CYS A CA 1
ATOM 687 C C . CYS A 1 86 ? 4.669 2.309 -10.867 1.00 98.56 86 CYS A C 1
ATOM 689 O O . CYS A 1 86 ? 4.792 2.257 -12.088 1.00 98.56 86 CYS A O 1
ATOM 691 N N . GLN A 1 87 ? 4.100 3.339 -10.252 1.00 98.19 87 GLN A N 1
ATOM 692 C CA . GLN A 1 87 ? 3.956 4.658 -10.843 1.00 98.19 87 GLN A CA 1
ATOM 693 C C . GLN A 1 87 ? 4.943 5.590 -10.145 1.00 98.19 87 GLN A C 1
ATOM 695 O O . GLN A 1 87 ? 4.752 5.945 -8.978 1.00 98.19 87 GLN A O 1
ATOM 700 N N . CYS A 1 88 ? 6.006 5.960 -10.851 1.00 98.56 88 CYS A N 1
ATOM 701 C CA . CYS A 1 88 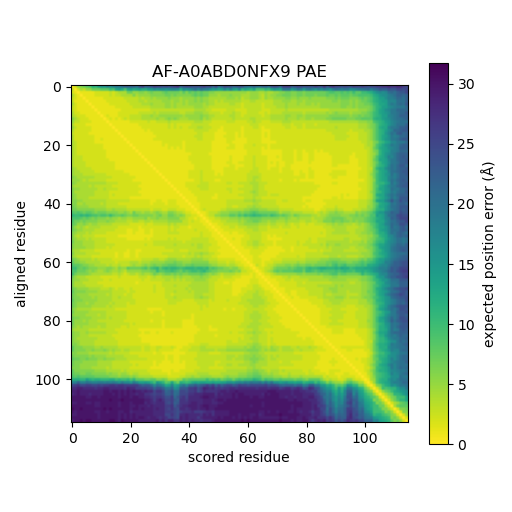? 7.078 6.761 -10.280 1.00 98.56 88 CYS A CA 1
ATOM 702 C C . CYS A 1 88 ? 6.641 8.193 -9.974 1.00 98.56 88 CYS A C 1
ATOM 704 O O . CYS A 1 88 ? 5.802 8.779 -10.661 1.00 98.56 88 CYS A O 1
ATOM 706 N N . TYR A 1 89 ? 7.212 8.746 -8.907 1.00 97.88 89 TYR A N 1
ATOM 707 C CA . TYR A 1 89 ? 7.126 10.166 -8.606 1.00 97.88 89 TYR A CA 1
ATOM 708 C C . TYR A 1 89 ? 8.011 10.961 -9.569 1.00 97.88 89 TYR A C 1
ATOM 710 O O . TYR A 1 89 ? 8.933 10.423 -10.184 1.00 97.88 89 TYR A O 1
ATOM 718 N N . ASN A 1 90 ? 7.744 12.262 -9.669 1.00 96.50 90 ASN A N 1
ATOM 719 C CA . ASN A 1 90 ? 8.495 13.164 -10.538 1.00 96.50 90 ASN A CA 1
ATOM 720 C C . ASN A 1 90 ? 10.007 13.054 -10.287 1.00 96.50 90 ASN A C 1
ATOM 722 O O . ASN A 1 90 ? 10.461 13.108 -9.142 1.00 96.50 90 ASN A O 1
ATOM 726 N N . GLY A 1 91 ? 10.778 12.924 -11.368 1.00 95.94 91 GLY A N 1
ATOM 727 C CA . GLY A 1 91 ? 12.232 12.778 -11.307 1.00 95.94 91 GLY A CA 1
ATOM 728 C C . GLY A 1 91 ? 12.734 11.334 -11.233 1.00 95.94 91 GLY A C 1
ATOM 729 O O . GLY A 1 91 ? 13.946 11.143 -11.116 1.00 95.94 91 GLY A O 1
ATOM 730 N N . TYR A 1 92 ? 11.854 10.330 -11.318 1.00 97.81 92 TYR A N 1
ATOM 731 C CA . TYR A 1 92 ? 12.228 8.914 -11.336 1.00 97.81 92 TYR A CA 1
ATOM 732 C C . TYR A 1 92 ? 11.551 8.146 -12.470 1.00 97.81 92 TYR A C 1
ATOM 734 O O . TYR A 1 92 ? 10.403 8.418 -12.815 1.00 97.81 92 TYR A O 1
ATOM 742 N N . VAL A 1 93 ? 12.266 7.169 -13.028 1.00 97.50 93 VAL A N 1
ATOM 743 C CA . VAL A 1 93 ? 11.810 6.315 -14.137 1.00 97.50 93 VAL A CA 1
ATOM 744 C C . VAL A 1 93 ? 12.279 4.866 -13.957 1.00 97.50 93 VAL A C 1
ATOM 746 O O . VAL A 1 93 ? 13.091 4.560 -13.076 1.00 97.50 93 VAL A O 1
ATOM 749 N N . GLY A 1 94 ? 11.770 3.981 -14.817 1.00 96.69 94 GLY A N 1
ATOM 750 C CA . GLY A 1 94 ? 12.016 2.539 -14.786 1.00 96.69 94 GLY A CA 1
ATOM 751 C C . GLY A 1 94 ? 10.967 1.773 -13.978 1.00 96.69 94 GLY A C 1
ATOM 752 O O . GLY A 1 94 ? 10.188 2.367 -13.234 1.00 96.69 94 GLY A O 1
ATOM 753 N N . ASP A 1 95 ? 10.971 0.448 -14.118 1.00 96.94 95 ASP A N 1
ATOM 754 C CA . ASP A 1 95 ? 9.938 -0.435 -13.553 1.00 96.94 95 ASP A CA 1
ATOM 755 C C . ASP A 1 95 ? 9.853 -0.388 -12.018 1.00 96.94 95 ASP A C 1
ATOM 757 O O . ASP A 1 95 ? 8.783 -0.606 -11.452 1.00 96.94 95 ASP A O 1
ATOM 761 N N . ASP A 1 96 ? 10.962 -0.066 -11.344 1.00 97.62 96 ASP A N 1
ATOM 762 C CA . ASP A 1 96 ? 11.087 0.023 -9.883 1.00 97.62 96 ASP A CA 1
ATOM 763 C C . ASP A 1 96 ? 11.389 1.450 -9.378 1.00 97.62 96 ASP A C 1
ATOM 765 O O . ASP A 1 96 ? 11.726 1.652 -8.206 1.00 97.62 96 ASP A O 1
ATOM 769 N N . CYS A 1 97 ? 11.321 2.452 -10.262 1.00 98.38 97 CYS A N 1
ATOM 770 C CA . CYS A 1 97 ? 11.694 3.844 -9.979 1.00 98.38 97 CYS A CA 1
ATOM 771 C C . CYS A 1 97 ? 13.146 4.029 -9.487 1.00 98.38 97 CYS A C 1
ATOM 773 O O . CYS A 1 97 ? 13.471 4.984 -8.767 1.00 98.38 97 CYS A O 1
ATOM 775 N N . GLY A 1 98 ? 14.048 3.112 -9.847 1.00 97.31 98 GLY A N 1
ATOM 776 C CA . GLY A 1 98 ? 15.454 3.151 -9.452 1.00 97.31 98 GLY A CA 1
ATOM 777 C C . GLY A 1 98 ? 16.284 4.210 -10.170 1.00 97.31 98 GLY A C 1
ATOM 778 O O . GLY A 1 98 ? 17.273 4.691 -9.607 1.00 97.31 98 GLY A O 1
ATOM 779 N N . GLN A 1 99 ? 15.875 4.615 -11.370 1.00 96.44 99 GLN A N 1
ATOM 780 C CA . GLN A 1 99 ? 16.625 5.544 -12.210 1.00 96.44 99 GLN A CA 1
ATOM 781 C C . GLN A 1 99 ? 16.132 6.973 -11.990 1.00 96.44 99 GLN A C 1
ATOM 783 O O . GLN A 1 99 ? 14.933 7.199 -11.833 1.00 96.44 99 GLN A O 1
ATOM 788 N N . LYS A 1 100 ? 17.046 7.951 -11.980 1.00 94.56 100 LYS A N 1
ATOM 789 C CA . LYS A 1 100 ? 16.642 9.359 -12.045 1.00 94.56 100 LYS A CA 1
ATOM 790 C C . LYS A 1 100 ? 16.220 9.676 -13.469 1.00 94.56 100 LYS A C 1
ATOM 792 O O . LYS A 1 100 ? 16.944 9.346 -14.405 1.00 94.56 100 LYS A O 1
ATOM 797 N N . ASP A 1 101 ? 15.087 10.347 -13.607 1.00 91.00 101 ASP A N 1
ATOM 798 C CA . ASP A 1 101 ? 14.716 10.961 -14.870 1.00 91.00 101 ASP A CA 1
ATOM 799 C C . ASP A 1 101 ? 15.818 11.960 -15.242 1.00 91.00 101 ASP A C 1
ATOM 801 O O . ASP A 1 101 ? 16.127 12.880 -14.478 1.00 91.00 101 ASP A O 1
ATOM 805 N N . ALA A 1 102 ? 16.459 11.754 -16.391 1.00 80.25 102 ALA A N 1
ATOM 806 C CA . ALA A 1 102 ? 17.499 12.657 -16.867 1.00 80.25 102 ALA A CA 1
ATOM 807 C C . ALA A 1 102 ? 16.929 14.044 -17.208 1.00 80.25 102 ALA A C 1
ATOM 809 O O . ALA A 1 102 ? 17.708 14.974 -17.449 1.00 80.25 102 ALA A O 1
ATOM 810 N N . GLY A 1 103 ? 15.595 14.182 -17.236 1.00 65.94 103 GLY A N 1
ATOM 811 C CA . GLY A 1 103 ? 14.918 15.293 -17.870 1.00 65.94 103 GLY A CA 1
ATOM 812 C C . GLY A 1 103 ? 15.231 15.288 -19.362 1.00 65.94 103 GLY A C 1
ATOM 813 O O . GLY A 1 103 ? 16.130 14.597 -19.848 1.00 65.94 103 GLY A O 1
ATOM 814 N N . ASN A 1 104 ? 14.513 16.091 -20.131 1.00 58.09 104 ASN A N 1
ATOM 815 C CA . ASN A 1 104 ? 14.782 16.243 -21.552 1.00 58.09 104 ASN A CA 1
ATOM 816 C C . ASN A 1 104 ? 16.089 17.051 -21.770 1.00 58.09 104 ASN A C 1
ATOM 818 O O . ASN A 1 104 ? 16.066 18.182 -22.244 1.00 58.09 104 ASN A O 1
ATOM 822 N N . ARG A 1 105 ? 17.256 16.495 -21.401 1.00 54.19 105 ARG A N 1
ATOM 823 C CA . ARG A 1 105 ? 18.582 17.041 -21.752 1.00 54.19 105 ARG A CA 1
ATOM 824 C C . ARG A 1 105 ? 18.777 17.086 -23.267 1.00 54.19 105 ARG A C 1
ATOM 826 O O . ARG A 1 105 ? 19.553 17.903 -23.745 1.00 54.19 105 ARG A O 1
ATOM 833 N N . ALA A 1 106 ? 18.036 16.259 -24.010 1.00 50.03 106 ALA A N 1
ATOM 834 C CA . ALA A 1 106 ? 17.931 16.372 -25.454 1.00 50.03 106 ALA A CA 1
ATOM 835 C C . ALA A 1 106 ? 17.224 17.678 -25.859 1.00 50.03 106 ALA A C 1
ATOM 837 O O . ALA A 1 106 ? 17.803 18.432 -26.620 1.00 50.03 106 ALA A O 1
ATOM 838 N N . ALA A 1 107 ? 16.067 18.050 -25.298 1.00 49.16 107 ALA A N 1
ATOM 839 C CA . ALA A 1 107 ? 15.427 19.331 -25.652 1.00 49.16 107 ALA A CA 1
ATOM 840 C C . ALA A 1 107 ? 16.311 20.570 -25.391 1.00 49.16 107 ALA A C 1
ATOM 842 O O . ALA A 1 107 ? 16.298 21.499 -26.192 1.00 49.16 107 ALA A O 1
ATOM 843 N N . LEU A 1 108 ? 17.123 20.559 -24.326 1.00 49.75 108 LEU A N 1
ATOM 844 C CA . LEU A 1 108 ? 18.072 21.642 -24.019 1.00 49.75 108 LEU A CA 1
ATOM 845 C C . LEU A 1 108 ? 19.282 21.696 -24.969 1.00 49.75 108 LEU A C 1
ATOM 847 O O . LEU A 1 108 ? 19.825 22.775 -25.191 1.00 49.75 108 LEU A O 1
ATOM 851 N N . ALA A 1 109 ? 19.695 20.562 -25.542 1.00 47.94 109 ALA A N 1
ATOM 852 C CA . ALA A 1 109 ? 20.812 20.498 -26.488 1.00 47.94 109 ALA A CA 1
ATOM 853 C C . ALA A 1 109 ? 20.434 20.973 -27.904 1.00 47.94 109 ALA A C 1
ATOM 855 O O . ALA A 1 109 ? 21.295 21.434 -28.646 1.00 47.94 109 ALA A O 1
ATOM 856 N N . TRP A 1 110 ? 19.155 20.882 -28.287 1.00 44.53 110 TRP A N 1
ATOM 857 C CA . TRP A 1 110 ? 18.684 21.349 -29.599 1.00 44.53 110 TRP A CA 1
ATOM 858 C C . TRP A 1 110 ? 18.429 22.861 -29.602 1.00 44.53 110 TRP A C 1
ATOM 860 O O . TRP A 1 110 ? 18.569 23.502 -30.639 1.00 44.53 110 TRP A O 1
ATOM 870 N N . THR A 1 111 ? 18.126 23.455 -28.442 1.00 49.06 111 THR A N 1
ATOM 871 C CA . THR A 1 111 ? 18.010 24.915 -28.294 1.00 49.06 111 THR A CA 1
ATOM 872 C C . THR A 1 111 ? 19.349 25.651 -28.340 1.00 49.06 111 THR A C 1
ATOM 874 O O . THR A 1 111 ? 19.362 26.829 -28.670 1.00 49.06 111 THR A O 1
ATOM 877 N N . THR A 1 112 ? 20.473 24.987 -28.055 1.00 52.22 112 THR A N 1
ATOM 878 C CA . THR A 1 112 ? 21.816 25.592 -28.132 1.00 52.22 112 THR A CA 1
ATOM 879 C C . THR A 1 112 ? 22.498 25.436 -29.492 1.00 52.22 112 THR A C 1
ATOM 881 O O . THR A 1 112 ? 23.552 26.026 -29.691 1.00 52.22 112 THR A O 1
ATOM 884 N N . LEU A 1 113 ? 21.923 24.676 -30.434 1.00 49.56 113 LEU A N 1
ATOM 885 C CA . LEU A 1 113 ? 22.477 24.498 -31.788 1.00 49.56 113 LEU A CA 1
ATOM 886 C C . LEU A 1 113 ? 21.864 25.443 -32.843 1.00 49.56 113 LEU A C 1
ATOM 888 O O . LEU A 1 113 ? 22.231 25.373 -34.013 1.00 49.56 113 LEU A O 1
ATOM 892 N N . LEU A 1 114 ? 20.919 26.299 -32.439 1.00 46.97 114 LEU A N 1
ATOM 893 C CA . LEU A 1 114 ? 20.233 27.296 -33.278 1.00 46.97 114 LEU A CA 1
ATOM 894 C C . LEU A 1 114 ? 20.513 28.742 -32.816 1.00 46.97 114 LEU A C 1
ATOM 896 O O . LEU A 1 114 ? 19.673 29.626 -32.988 1.00 46.97 114 LEU A O 1
ATOM 900 N N . GLN A 1 115 ? 21.694 28.980 -32.240 1.00 45.34 115 GLN A N 1
ATOM 901 C CA . GLN A 1 115 ? 22.273 30.311 -32.032 1.00 45.34 115 GLN A CA 1
ATOM 902 C C . GLN A 1 115 ? 23.658 30.379 -32.662 1.00 45.34 115 GLN A C 1
ATOM 904 O O . GLN A 1 115 ? 24.457 29.450 -32.410 1.00 45.34 115 GLN A O 1
#

InterPro domains:
  IPR013785 Aldolase-type TIM barrel [G3DSA:3.20.20.70] (1-108)
  IPR018155 Hyaluronidase [PF01630] (2-100)
  IPR018155 Hyaluronidase [PTHR11769] (2-102)

Solvent-accessible surface area (backbone atoms only — not comparable to full-atom values): 6656 Å² total; per-residue (Å²): 113,70,68,61,55,50,51,51,41,46,70,42,66,51,40,53,49,53,50,34,38,51,52,27,48,52,50,42,9,47,76,56,6,67,69,30,20,46,70,37,62,69,55,82,89,52,100,74,77,68,60,60,54,76,92,44,38,48,82,45,76,59,86,96,43,78,44,78,46,71,57,87,43,74,69,55,52,49,50,49,60,76,49,34,41,49,48,49,39,95,61,27,34,70,77,34,21,79,40,68,48,79,64,68,59,64,66,60,55,58,65,63,72,77,113

Mean predicted aligned error: 7.01 Å

Organism: Cirrhinus mrigala (NCBI:txid683832)

Secondary structure (DSSP, 8-state):
-HHHHHHHHIIIIIHHHHHHHHHHHHHHHHHHHTTSEEEEESSTTS-------TTTEEEEEETTEEEEEE---HHHHHHHHHHEEEEEPTTEESTTS-EEP--SHHHHHHHTS--

Nearest PDB structures (foldseek):
  2pe4-assembly1_A  TM=9.452E-01  e=6.368E-10  Homo sapiens
  9jub-assembly1_A  TM=9.527E-01  e=6.331E-07  Homo sapiens
  8glv-assembly1_Hg  TM=3.227E-01  e=7.929E+00  Chlamydomonas reinhardtii